Protein AF-A0AAU4VJ64-F1 (afdb_monomer_lite)

Structure (mmCIF, N/CA/C/O backbone):
data_AF-A0AAU4VJ64-F1
#
_entry.id   AF-A0AAU4VJ64-F1
#
loop_
_atom_site.group_PDB
_atom_site.id
_atom_site.type_symbol
_atom_site.label_atom_id
_atom_site.label_alt_id
_atom_site.label_comp_id
_atom_site.label_asym_id
_atom_site.label_entity_id
_atom_site.label_seq_id
_atom_site.pdbx_PDB_ins_code
_atom_site.Cartn_x
_atom_site.Cartn_y
_atom_site.Cartn_z
_atom_site.occupancy
_atom_site.B_iso_or_equiv
_atom_site.auth_seq_id
_atom_site.auth_comp_id
_atom_site.auth_asym_id
_atom_site.auth_atom_id
_atom_site.pdbx_PDB_model_num
ATOM 1 N N . MET A 1 1 ? 15.189 -5.571 -1.494 1.00 58.69 1 MET A N 1
ATOM 2 C CA . MET A 1 1 ? 14.536 -6.072 -2.724 1.00 58.69 1 MET A CA 1
ATOM 3 C C . MET A 1 1 ? 13.138 -5.471 -2.783 1.00 58.69 1 MET A C 1
ATOM 5 O O . MET A 1 1 ? 12.610 -5.212 -1.705 1.00 58.69 1 MET A O 1
ATOM 9 N N . PRO A 1 2 ? 12.575 -5.176 -3.969 1.00 69.19 2 PRO A N 1
ATOM 10 C CA . PRO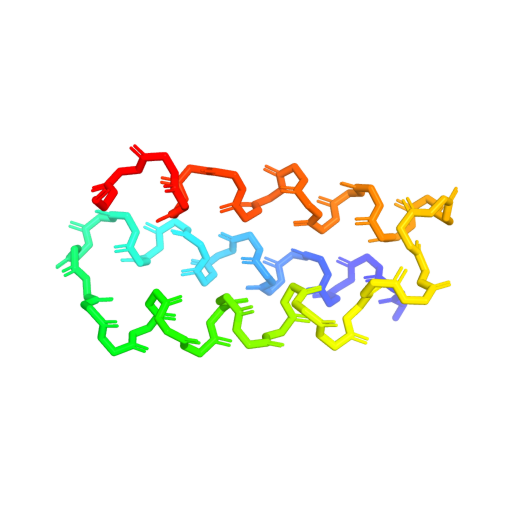 A 1 2 ? 11.244 -4.558 -4.106 1.00 69.19 2 PRO A CA 1
ATOM 11 C C . PRO A 1 2 ? 10.156 -5.278 -3.290 1.00 69.19 2 PRO A C 1
ATOM 13 O O . PRO A 1 2 ? 9.295 -4.624 -2.709 1.00 69.19 2 PRO A O 1
ATOM 16 N N . ASP A 1 3 ? 10.290 -6.591 -3.129 1.00 79.94 3 ASP A N 1
ATOM 17 C CA . ASP A 1 3 ? 9.396 -7.459 -2.358 1.00 79.94 3 ASP A CA 1
ATOM 18 C C . ASP A 1 3 ? 9.199 -6.988 -0.907 1.00 79.94 3 ASP A C 1
ATOM 20 O O . ASP A 1 3 ? 8.078 -6.938 -0.412 1.00 79.94 3 ASP A O 1
ATOM 24 N N . GLN A 1 4 ? 10.262 -6.525 -0.242 1.00 86.81 4 GLN A N 1
ATOM 25 C CA . GLN A 1 4 ? 10.182 -6.080 1.153 1.00 86.81 4 GLN A CA 1
ATOM 26 C C . GLN A 1 4 ? 9.413 -4.759 1.303 1.00 86.81 4 GLN A C 1
ATOM 28 O O . GLN A 1 4 ? 8.769 -4.516 2.320 1.00 86.81 4 GLN A O 1
ATOM 33 N N . ALA A 1 5 ? 9.453 -3.896 0.284 1.00 87.12 5 ALA A N 1
ATOM 34 C CA . ALA A 1 5 ? 8.656 -2.673 0.281 1.00 87.12 5 ALA A CA 1
ATOM 35 C C . ALA A 1 5 ? 7.162 -2.988 0.097 1.00 87.12 5 ALA A C 1
ATOM 37 O O . ALA A 1 5 ? 6.321 -2.351 0.731 1.00 87.12 5 ALA A O 1
ATOM 38 N N . LEU A 1 6 ? 6.836 -3.998 -0.718 1.00 89.94 6 LEU A N 1
ATOM 39 C CA . LEU A 1 6 ? 5.464 -4.476 -0.896 1.00 89.94 6 LEU A CA 1
ATOM 40 C C . LEU A 1 6 ? 4.929 -5.157 0.372 1.00 89.94 6 LEU A C 1
ATOM 42 O O . LEU A 1 6 ? 3.788 -4.911 0.752 1.00 89.94 6 LEU A O 1
ATOM 46 N N . GLU A 1 7 ? 5.750 -5.938 1.077 1.00 93.00 7 GLU A N 1
ATOM 47 C CA . GLU A 1 7 ? 5.380 -6.525 2.374 1.00 93.00 7 GLU A CA 1
ATOM 48 C C . GLU A 1 7 ? 5.0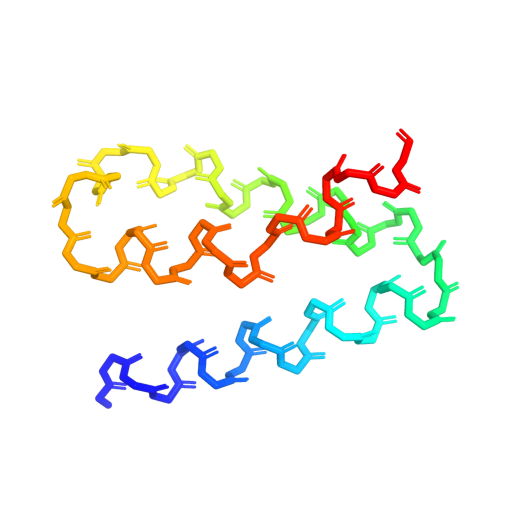39 -5.454 3.418 1.00 93.00 7 GLU A C 1
ATOM 50 O O . GLU A 1 7 ? 4.013 -5.545 4.095 1.00 93.00 7 GLU A O 1
ATOM 55 N N . ILE A 1 8 ? 5.855 -4.399 3.508 1.00 92.25 8 ILE A N 1
ATOM 56 C CA . ILE A 1 8 ? 5.584 -3.257 4.392 1.00 92.25 8 ILE A CA 1
ATOM 57 C C . ILE A 1 8 ? 4.285 -2.552 3.979 1.00 92.25 8 ILE A C 1
ATOM 59 O O . ILE A 1 8 ? 3.468 -2.217 4.837 1.00 92.25 8 ILE A O 1
ATOM 63 N N . GLY A 1 9 ? 4.071 -2.352 2.675 1.00 91.25 9 GLY A N 1
ATOM 64 C CA . GLY A 1 9 ? 2.839 -1.770 2.141 1.00 91.25 9 GLY A CA 1
ATOM 65 C C . GLY A 1 9 ? 1.595 -2.581 2.510 1.00 91.25 9 GLY A C 1
ATOM 66 O O . GLY A 1 9 ? 0.592 -2.002 2.925 1.00 91.25 9 GLY A O 1
ATOM 67 N N . ARG A 1 10 ? 1.679 -3.915 2.435 1.00 94.06 10 ARG A N 1
ATOM 68 C CA . ARG A 1 10 ? 0.595 -4.830 2.817 1.00 94.06 10 ARG A CA 1
ATOM 69 C C . ARG A 1 10 ? 0.247 -4.708 4.293 1.00 94.06 10 ARG A C 1
ATOM 71 O O . ARG A 1 10 ? -0.915 -4.482 4.618 1.00 94.06 10 ARG A O 1
ATOM 78 N N . ALA A 1 11 ? 1.246 -4.773 5.169 1.00 94.88 11 ALA A N 1
ATOM 79 C CA . ALA A 1 11 ? 1.025 -4.618 6.604 1.00 94.88 11 ALA A CA 1
ATOM 80 C C . ALA A 1 11 ? 0.394 -3.252 6.937 1.00 94.88 11 ALA A C 1
ATOM 82 O O . ALA A 1 11 ? -0.529 -3.165 7.745 1.00 94.88 11 ALA A O 1
ATOM 83 N N . ALA A 1 12 ? 0.843 -2.176 6.284 1.00 93.44 12 ALA A N 1
ATOM 84 C CA . ALA A 1 12 ? 0.268 -0.848 6.483 1.00 93.44 12 ALA A CA 1
ATOM 85 C C . ALA A 1 12 ? -1.200 -0.760 6.024 1.00 93.44 12 ALA A C 1
ATOM 87 O O . ALA A 1 12 ? -2.015 -0.144 6.716 1.00 93.44 12 ALA A O 1
ATOM 88 N N . ALA A 1 13 ? -1.543 -1.375 4.887 1.00 93.75 13 ALA A N 1
ATOM 89 C CA . ALA A 1 13 ? -2.912 -1.433 4.379 1.00 93.75 13 ALA A CA 1
ATOM 90 C C . ALA A 1 13 ? -3.839 -2.216 5.322 1.00 93.75 13 ALA A C 1
ATOM 92 O O . ALA A 1 13 ? -4.919 -1.730 5.657 1.00 93.75 13 ALA A O 1
ATOM 93 N N . GLU A 1 14 ? -3.392 -3.371 5.821 1.00 94.56 14 GLU A N 1
ATOM 94 C CA . GLU A 1 14 ? -4.138 -4.183 6.792 1.00 94.56 14 GLU A CA 1
ATOM 95 C C . GLU A 1 14 ? -4.437 -3.396 8.073 1.00 94.56 14 GLU A C 1
ATOM 97 O O . GLU A 1 14 ? -5.596 -3.302 8.482 1.00 94.56 14 GLU A O 1
ATOM 102 N N . ILE A 1 15 ? -3.430 -2.732 8.653 1.00 92.94 15 ILE A N 1
ATOM 103 C CA . ILE A 1 15 ? -3.627 -1.914 9.858 1.00 92.94 15 ILE A CA 1
ATOM 104 C C . ILE A 1 15 ? -4.577 -0.743 9.564 1.00 92.94 15 ILE A C 1
ATOM 106 O O . ILE A 1 15 ? -5.412 -0.397 10.402 1.00 92.94 15 ILE A O 1
ATOM 110 N N . ALA A 1 16 ? -4.482 -0.107 8.391 1.00 93.19 16 ALA A N 1
ATOM 111 C CA . ALA A 1 16 ? -5.367 0.999 8.023 1.00 93.19 16 ALA A CA 1
ATOM 112 C C . ALA A 1 16 ? -6.839 0.558 7.955 1.00 93.19 16 ALA A C 1
ATOM 114 O O . ALA A 1 16 ? -7.703 1.277 8.464 1.00 93.19 16 ALA A O 1
ATOM 115 N N . VAL A 1 17 ? -7.110 -0.626 7.397 1.00 92.94 17 VAL A N 1
ATOM 116 C CA . VAL A 1 17 ? -8.452 -1.227 7.343 1.00 92.94 17 VAL A CA 1
ATOM 117 C C . VAL A 1 17 ? -8.940 -1.617 8.739 1.00 92.94 17 VAL A C 1
ATOM 119 O O . VAL A 1 17 ? -10.044 -1.234 9.129 1.00 92.94 17 VAL A O 1
ATOM 122 N N . GLU A 1 18 ? -8.118 -2.328 9.514 1.00 95.38 18 GLU A N 1
ATOM 123 C CA . GLU A 1 18 ? -8.478 -2.815 10.851 1.00 95.38 18 GLU A CA 1
ATOM 124 C C . GLU A 1 18 ? -8.803 -1.661 11.808 1.00 95.38 18 GLU A C 1
ATOM 126 O O . GLU A 1 18 ? -9.803 -1.685 12.527 1.00 95.38 18 GLU A O 1
ATOM 131 N N . THR A 1 19 ? -7.982 -0.610 11.784 1.00 94.12 19 THR A N 1
ATOM 132 C CA . THR A 1 19 ? -8.117 0.538 12.692 1.00 94.12 19 THR A CA 1
ATOM 133 C C . THR A 1 19 ? -9.051 1.626 12.170 1.00 94.12 19 THR A C 1
ATOM 135 O O . THR A 1 19 ? -9.384 2.549 12.916 1.00 94.12 19 THR A O 1
ATOM 138 N N . ARG A 1 20 ? -9.450 1.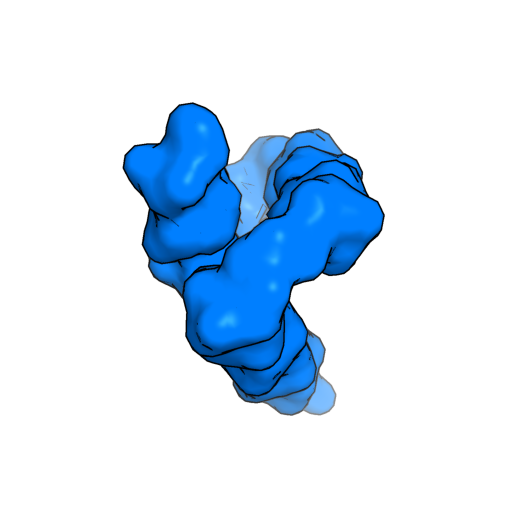564 10.891 1.00 91.44 20 ARG A N 1
ATOM 139 C CA . ARG A 1 20 ? -10.173 2.633 10.175 1.00 91.44 20 ARG A CA 1
ATOM 140 C C . ARG A 1 20 ? -9.497 4.002 10.315 1.00 91.44 20 ARG A C 1
ATOM 142 O O . ARG A 1 20 ? -10.148 5.042 10.449 1.00 91.44 20 ARG A O 1
ATOM 149 N N . SER A 1 21 ? -8.165 4.012 10.321 1.00 91.50 21 SE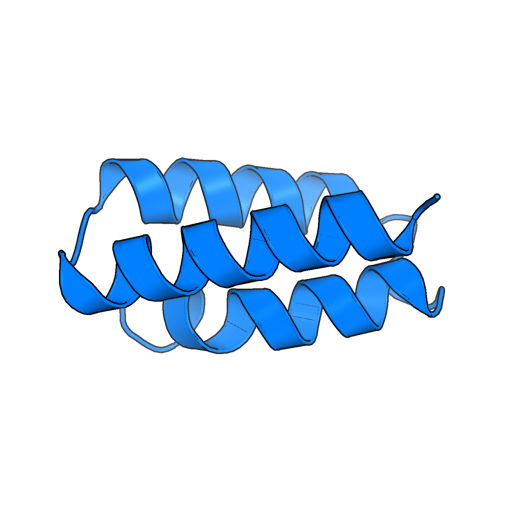R A N 1
ATOM 150 C CA . SER A 1 21 ? -7.383 5.232 10.515 1.00 91.50 21 SER A CA 1
ATOM 151 C C . SER A 1 21 ? -7.434 6.128 9.277 1.00 91.50 21 SER A C 1
ATOM 153 O O . SER A 1 21 ? -6.726 5.911 8.293 1.00 91.50 21 SER A O 1
ATOM 155 N N . VAL A 1 22 ? -8.212 7.212 9.359 1.00 90.88 22 VAL A N 1
ATOM 156 C CA . VAL A 1 22 ? -8.348 8.212 8.282 1.00 90.88 22 VAL A CA 1
ATOM 157 C C . VAL A 1 22 ? -7.004 8.835 7.901 1.00 90.88 22 VAL A C 1
ATOM 159 O O . VAL A 1 22 ? -6.745 9.102 6.727 1.00 90.88 22 VAL A O 1
ATOM 162 N N . ARG A 1 23 ? -6.124 9.078 8.882 1.00 92.00 23 ARG A N 1
ATOM 163 C CA . ARG A 1 23 ? -4.786 9.619 8.612 1.00 92.00 23 ARG A CA 1
ATOM 164 C C . ARG A 1 23 ? -3.985 8.652 7.746 1.00 92.00 23 ARG A C 1
ATOM 166 O O . ARG A 1 23 ? -3.393 9.074 6.758 1.00 92.00 23 ARG A O 1
ATOM 173 N N . MET A 1 24 ? -3.977 7.376 8.117 1.00 91.81 24 MET A N 1
ATOM 174 C CA . MET A 1 24 ? -3.158 6.380 7.438 1.00 91.81 24 MET A CA 1
ATOM 175 C C . MET A 1 24 ? -3.687 6.095 6.033 1.00 91.81 24 MET A C 1
ATOM 177 O O . MET A 1 24 ? -2.906 6.059 5.087 1.00 91.81 24 MET A O 1
ATOM 181 N N . ALA A 1 25 ? -5.012 6.056 5.866 1.00 91.25 25 ALA A N 1
ATOM 182 C CA . ALA A 1 25 ? -5.641 5.986 4.551 1.00 91.25 25 ALA A CA 1
ATOM 183 C C . ALA A 1 25 ? -5.209 7.142 3.625 1.00 91.25 25 ALA A C 1
ATOM 185 O O . ALA A 1 25 ? -4.928 6.928 2.448 1.00 91.25 25 ALA A O 1
ATOM 186 N N . ARG A 1 26 ? -5.076 8.371 4.149 1.00 92.44 26 ARG A N 1
ATOM 187 C CA . ARG A 1 26 ? -4.593 9.526 3.364 1.00 92.44 26 ARG A CA 1
ATOM 188 C C . ARG A 1 26 ? -3.125 9.413 2.963 1.00 92.44 26 ARG A C 1
ATOM 190 O O . ARG A 1 26 ? -2.778 9.786 1.840 1.00 92.44 26 ARG A O 1
ATOM 197 N N . GLU A 1 27 ? -2.266 8.944 3.864 1.00 94.06 27 GLU A N 1
ATOM 198 C CA . GLU A 1 27 ? -0.845 8.734 3.562 1.00 94.06 27 GLU A CA 1
ATOM 199 C C . GLU A 1 27 ? -0.683 7.649 2.480 1.00 94.06 27 GLU A C 1
ATOM 201 O O . GLU A 1 27 ? 0.016 7.871 1.490 1.00 94.06 27 GLU A O 1
ATOM 206 N N . LEU A 1 28 ? -1.428 6.544 2.583 1.00 93.25 28 LEU A N 1
ATOM 207 C CA . LEU A 1 28 ? -1.428 5.466 1.588 1.00 93.25 28 LEU A CA 1
ATOM 208 C C . LEU A 1 28 ? -1.997 5.902 0.227 1.00 93.25 28 LEU A C 1
ATOM 210 O O . LEU A 1 28 ? -1.391 5.625 -0.805 1.00 93.25 28 LEU A O 1
ATOM 214 N N . ALA A 1 29 ? -3.081 6.679 0.199 1.00 91.88 29 ALA A N 1
ATOM 215 C CA . ALA A 1 29 ? -3.598 7.254 -1.047 1.00 91.88 29 ALA A CA 1
ATOM 216 C C . ALA A 1 29 ? -2.612 8.249 -1.693 1.00 91.88 29 ALA A C 1
ATOM 218 O O . ALA A 1 29 ? -2.581 8.424 -2.912 1.00 91.88 29 ALA A O 1
ATOM 219 N N . THR A 1 30 ? -1.788 8.928 -0.889 1.00 93.69 30 THR A N 1
ATOM 220 C CA . THR A 1 30 ? -0.720 9.798 -1.407 1.00 93.69 30 THR A CA 1
ATOM 221 C C . THR A 1 30 ? 0.389 8.970 -2.054 1.00 93.69 30 THR A C 1
ATOM 223 O O . THR A 1 30 ? 0.851 9.323 -3.141 1.00 93.69 30 THR A O 1
ATOM 226 N N . LEU A 1 31 ? 0.768 7.850 -1.432 1.00 91.94 31 LEU A N 1
ATOM 227 C CA . LEU A 1 31 ? 1.725 6.895 -1.989 1.00 91.94 31 LEU A CA 1
ATOM 228 C C . LEU A 1 31 ? 1.235 6.313 -3.324 1.00 91.94 31 LEU A C 1
ATOM 230 O O . LEU A 1 31 ? 1.966 6.361 -4.312 1.00 91.94 31 LEU A O 1
ATOM 234 N N . GLU A 1 32 ? -0.013 5.845 -3.385 1.00 91.06 32 GLU A N 1
ATOM 235 C CA . GLU A 1 32 ? -0.638 5.334 -4.613 1.00 91.06 32 GLU A CA 1
ATOM 236 C C . GLU A 1 32 ? -0.552 6.360 -5.758 1.00 91.06 32 GLU A C 1
ATOM 238 O O . GLU A 1 32 ? -0.114 6.061 -6.872 1.00 91.06 32 GLU A O 1
ATOM 243 N N . ARG A 1 33 ? -0.879 7.628 -5.472 1.00 93.06 33 ARG A N 1
ATOM 244 C CA . ARG A 1 33 ? -0.812 8.710 -6.467 1.00 93.06 33 ARG A CA 1
ATOM 245 C C . ARG A 1 33 ? 0.603 9.009 -6.941 1.00 93.06 33 ARG A C 1
ATOM 247 O O . ARG A 1 33 ? 0.769 9.354 -8.116 1.00 93.06 33 ARG A O 1
ATOM 254 N N . ALA A 1 34 ? 1.589 8.919 -6.049 1.00 93.12 34 ALA A N 1
ATOM 255 C CA . ALA A 1 34 ? 3.000 9.095 -6.383 1.00 93.12 34 ALA A CA 1
ATOM 256 C C . ALA A 1 34 ? 3.512 7.960 -7.281 1.00 93.12 34 ALA A C 1
ATOM 258 O O . ALA A 1 34 ? 4.379 8.185 -8.123 1.00 93.12 34 ALA A O 1
ATOM 259 N N . MET A 1 35 ? 2.921 6.771 -7.155 1.00 91.25 35 MET A N 1
ATOM 260 C CA . MET A 1 35 ? 3.263 5.584 -7.935 1.00 91.25 35 MET A CA 1
ATOM 261 C C . MET A 1 35 ? 2.556 5.498 -9.293 1.00 91.25 35 MET A C 1
ATOM 263 O O . MET A 1 35 ? 2.915 4.643 -10.098 1.00 91.25 35 MET A O 1
ATOM 267 N N . ARG A 1 36 ? 1.642 6.423 -9.625 1.00 91.56 36 ARG A N 1
ATOM 268 C CA . ARG A 1 36 ? 0.968 6.479 -10.943 1.00 91.56 36 ARG A CA 1
ATOM 269 C C . ARG A 1 36 ? 1.890 6.364 -12.167 1.00 91.56 36 ARG A C 1
ATOM 271 O O . ARG A 1 36 ? 1.493 5.678 -13.108 1.00 91.56 36 ARG A O 1
ATOM 278 N N . PRO A 1 37 ? 3.101 6.963 -12.205 1.00 95.69 37 PRO A N 1
ATOM 279 C CA . PRO A 1 37 ? 4.014 6.784 -13.339 1.00 95.69 37 PRO A CA 1
ATOM 280 C C . PRO A 1 37 ? 4.417 5.321 -13.588 1.00 95.69 37 PRO A C 1
ATOM 282 O O . PRO A 1 37 ? 4.846 4.988 -14.686 1.00 95.69 37 PRO A O 1
ATOM 285 N N . TRP A 1 38 ? 4.256 4.454 -12.586 1.00 92.69 38 TRP A N 1
ATOM 286 C CA . TRP A 1 38 ? 4.617 3.040 -12.603 1.00 92.69 38 TRP A CA 1
ATOM 287 C C . TRP A 1 38 ? 3.398 2.116 -12.611 1.00 92.69 38 TRP A C 1
ATOM 289 O O . TRP A 1 38 ? 3.573 0.920 -12.415 1.00 92.69 38 TRP A O 1
ATOM 299 N N . HIS A 1 39 ? 2.179 2.626 -12.824 1.00 90.38 39 HIS A N 1
ATOM 300 C CA . HIS A 1 39 ? 0.959 1.812 -12.710 1.00 90.38 39 HIS A CA 1
ATOM 301 C C . HIS A 1 39 ? 0.948 0.588 -13.643 1.00 90.38 39 HIS A C 1
ATOM 303 O O . HIS A 1 39 ? 0.399 -0.448 -13.289 1.00 90.38 39 HIS A O 1
ATOM 309 N N . ASP A 1 40 ? 1.611 0.678 -14.800 1.00 91.00 40 ASP A N 1
ATOM 310 C CA . ASP A 1 40 ? 1.758 -0.440 -15.735 1.00 91.00 40 ASP A CA 1
ATOM 311 C C . ASP A 1 40 ? 2.911 -1.391 -15.380 1.00 91.00 40 ASP A C 1
ATOM 313 O O . ASP A 1 40 ? 2.958 -2.518 -15.883 1.00 91.00 40 ASP A O 1
ATOM 317 N N . ALA A 1 41 ? 3.845 -0.977 -14.521 1.00 93.12 41 ALA A N 1
ATOM 318 C CA . ALA A 1 41 ? 4.930 -1.831 -14.051 1.00 93.12 41 ALA A CA 1
ATOM 319 C C . ALA A 1 41 ? 4.405 -2.842 -13.014 1.00 93.12 41 ALA A C 1
ATOM 321 O O . ALA A 1 41 ? 3.511 -2.491 -12.244 1.00 93.12 41 ALA A O 1
ATOM 322 N N . PRO 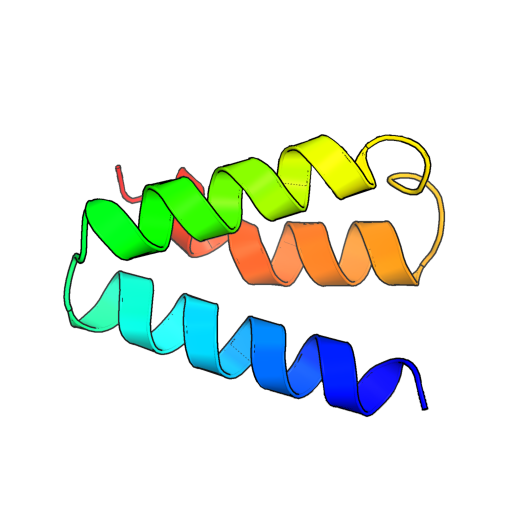A 1 42 ? 4.977 -4.063 -12.926 1.00 92.75 42 PRO A N 1
ATOM 323 C CA . PRO A 1 42 ? 4.531 -5.079 -11.967 1.00 92.75 42 PRO A CA 1
ATOM 324 C C . PRO A 1 42 ? 4.402 -4.539 -10.536 1.00 92.75 42 PRO A C 1
ATOM 326 O O . PRO A 1 42 ? 3.332 -4.599 -9.951 1.00 92.75 42 PRO A O 1
ATOM 329 N N . VAL A 1 43 ? 5.434 -3.843 -10.048 1.00 90.62 43 VAL A N 1
ATOM 330 C CA . VAL A 1 43 ? 5.445 -3.230 -8.708 1.00 90.62 43 VAL A CA 1
ATOM 331 C C . VAL A 1 43 ? 4.330 -2.199 -8.484 1.00 90.62 43 VAL A C 1
ATOM 333 O O . VAL A 1 43 ? 3.855 -2.042 -7.363 1.00 90.62 43 VAL A O 1
ATOM 336 N N . GLY A 1 44 ? 3.912 -1.473 -9.526 1.00 92.69 44 GLY A N 1
ATOM 337 C CA . GLY A 1 44 ? 2.832 -0.493 -9.421 1.00 92.69 44 GLY A CA 1
ATOM 338 C C . GLY A 1 44 ? 1.458 -1.151 -9.371 1.00 92.69 44 GLY A C 1
ATOM 339 O O . GLY A 1 44 ? 0.603 -0.687 -8.621 1.00 92.69 44 GLY A O 1
ATOM 340 N N . ARG A 1 45 ? 1.269 -2.254 -10.106 1.00 93.56 45 ARG A N 1
ATOM 341 C CA . ARG A 1 45 ? 0.048 -3.069 -10.032 1.00 93.56 45 ARG A CA 1
ATOM 342 C C . ARG A 1 45 ? -0.067 -3.770 -8.686 1.00 93.56 45 ARG A C 1
ATOM 344 O O . ARG A 1 45 ? -1.096 -3.631 -8.038 1.00 93.56 45 ARG A O 1
ATOM 351 N N . ASP A 1 46 ? 1.007 -4.416 -8.234 1.00 94.06 46 ASP A N 1
ATOM 352 C CA . ASP A 1 46 ? 1.042 -5.112 -6.944 1.00 94.06 46 ASP A CA 1
ATOM 353 C C . ASP A 1 46 ? 0.714 -4.149 -5.796 1.00 94.06 46 ASP A C 1
ATOM 355 O O . ASP A 1 46 ? -0.060 -4.467 -4.895 1.00 94.06 46 ASP A O 1
ATOM 359 N N . LEU A 1 47 ? 1.265 -2.931 -5.843 1.00 93.19 47 LEU A N 1
ATOM 360 C CA . LEU A 1 47 ? 0.951 -1.903 -4.860 1.00 93.19 47 LEU A CA 1
ATOM 361 C C . LEU A 1 47 ? -0.506 -1.428 -4.955 1.00 93.19 47 LEU A C 1
ATOM 363 O O . LEU A 1 47 ? -1.140 -1.247 -3.920 1.00 93.19 47 LEU A O 1
ATOM 367 N N . ALA A 1 48 ? -1.045 -1.223 -6.158 1.00 93.19 48 ALA A N 1
ATOM 368 C CA . ALA A 1 48 ? -2.443 -0.828 -6.329 1.00 93.19 48 ALA A CA 1
ATOM 369 C C . ALA A 1 48 ? -3.402 -1.891 -5.763 1.00 93.19 48 ALA A C 1
ATOM 371 O O . ALA A 1 48 ? -4.338 -1.551 -5.043 1.00 93.19 48 ALA A O 1
ATOM 372 N N . GLU A 1 49 ? -3.124 -3.175 -6.001 1.00 93.94 49 GLU A N 1
ATOM 373 C CA . GLU A 1 49 ? -3.889 -4.288 -5.425 1.00 93.94 49 GLU A CA 1
ATOM 374 C C . GLU A 1 49 ? -3.807 -4.316 -3.894 1.00 93.94 49 GLU A C 1
ATOM 376 O O . GLU A 1 49 ? -4.815 -4.523 -3.220 1.00 93.94 49 GLU A O 1
ATOM 381 N N . ILE A 1 50 ? -2.624 -4.057 -3.328 1.00 95.19 50 ILE A N 1
ATOM 382 C CA . ILE A 1 50 ? -2.429 -3.968 -1.876 1.00 95.19 50 ILE A CA 1
ATOM 383 C C . ILE A 1 50 ? -3.252 -2.825 -1.260 1.00 95.19 50 ILE A C 1
ATOM 385 O O . ILE A 1 50 ? -3.761 -2.968 -0.148 1.00 95.19 50 ILE A O 1
ATOM 389 N N . LEU A 1 51 ? -3.371 -1.690 -1.952 1.00 93.88 51 LEU A N 1
ATOM 390 C CA . LEU A 1 51 ? -4.027 -0.491 -1.427 1.00 93.88 51 LEU A CA 1
ATOM 391 C C . LEU A 1 51 ? -5.536 -0.429 -1.710 1.00 93.88 51 LEU A C 1
ATOM 393 O O . LEU A 1 51 ? -6.228 0.326 -1.025 1.00 93.88 51 LEU A O 1
ATOM 397 N N . ALA A 1 52 ? -6.061 -1.235 -2.639 1.00 92.56 52 ALA A N 1
ATOM 398 C CA . ALA A 1 52 ? -7.482 -1.258 -3.002 1.00 92.56 52 ALA A CA 1
ATOM 399 C C . ALA A 1 52 ? -8.454 -1.370 -1.800 1.00 92.56 52 ALA A C 1
ATOM 401 O O . ALA A 1 52 ? -9.405 -0.591 -1.728 1.00 92.56 52 ALA A O 1
ATOM 402 N N . PRO A 1 53 ? -8.213 -2.219 -0.777 1.00 91.25 53 PRO A N 1
ATOM 403 C CA . PRO A 1 53 ? -9.115 -2.317 0.376 1.00 91.25 53 PRO A CA 1
ATOM 404 C C . PRO A 1 53 ? -9.205 -1.030 1.213 1.00 91.25 53 PRO A C 1
ATOM 406 O O . PRO A 1 53 ? -10.201 -0.788 1.894 1.00 91.25 53 PRO A O 1
ATOM 409 N N . VAL A 1 54 ? -8.161 -0.195 1.179 1.00 88.12 54 VAL A N 1
ATOM 410 C CA . VAL A 1 54 ? -8.106 1.085 1.901 1.00 88.12 54 VAL A CA 1
ATOM 411 C C . VAL A 1 54 ? -8.917 2.156 1.167 1.00 88.12 54 VAL A C 1
ATOM 413 O O . VAL A 1 54 ? -9.493 3.035 1.810 1.00 88.12 54 VAL A O 1
ATOM 416 N N . THR A 1 55 ? -8.966 2.099 -0.167 1.00 77.75 55 THR A N 1
ATOM 417 C CA . THR A 1 55 ? -9.704 3.052 -1.008 1.00 77.75 55 THR A CA 1
ATOM 418 C C . THR A 1 55 ? -11.172 2.674 -1.200 1.00 77.75 55 THR A C 1
ATOM 420 O O . THR A 1 55 ? -11.998 3.574 -1.313 1.00 77.75 55 THR A O 1
ATOM 423 N N . GLU A 1 56 ? -11.519 1.385 -1.174 1.00 75.88 56 GLU A N 1
ATOM 424 C CA . GLU A 1 56 ? -12.907 0.900 -1.260 1.00 75.88 56 GLU A CA 1
ATOM 425 C C . GLU A 1 56 ? -13.697 1.061 0.054 1.00 75.88 56 GLU A C 1
ATOM 427 O O . GLU A 1 56 ? -14.925 1.133 0.034 1.00 75.88 56 GLU A O 1
ATOM 432 N N . GLY A 1 57 ? -13.011 1.114 1.201 1.00 60.41 57 GLY A N 1
ATOM 433 C CA . GLY A 1 57 ? -13.620 1.172 2.537 1.00 60.41 57 GLY A CA 1
ATOM 434 C C . GLY A 1 57 ? -13.879 2.574 3.108 1.00 60.41 57 GLY A C 1
ATOM 435 O O . GLY A 1 57 ? -14.195 2.674 4.297 1.00 60.41 57 GLY A O 1
ATOM 436 N N . ASN A 1 58 ? -13.707 3.636 2.313 1.00 48.62 58 ASN A N 1
ATOM 437 C CA . ASN A 1 58 ? -13.802 5.040 2.742 1.00 48.62 58 ASN A CA 1
ATOM 438 C C . ASN A 1 58 ? -15.024 5.755 2.151 1.00 48.62 58 ASN A C 1
ATOM 440 O O . ASN A 1 58 ? -15.262 5.600 0.933 1.00 48.62 58 ASN A O 1
#

Radius of gyration: 10.71 Å; chains: 1; bounding box: 28×17×28 Å

pLDDT: mean 89.38, std 9.19, range [48.62, 95.69]

Sequence (58 aa):
MPDQALEIGRAAAEIAVETRSVRMARELATLERAMRPWHDAPVGRDLAEILAPVTEGN

Secondary structure (DSSP, 8-state):
-HHHHHH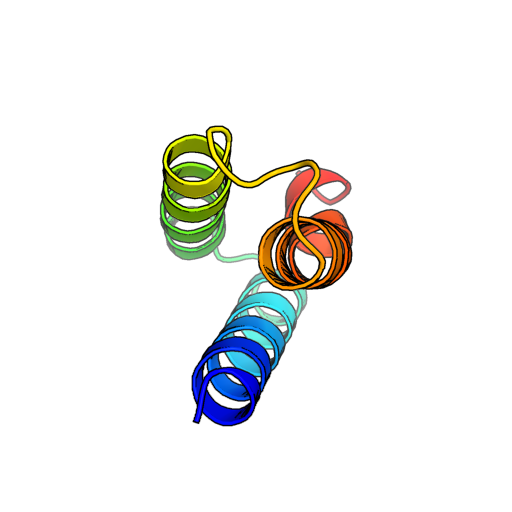HHHHHHHHHHHHT-HHHHHHHHHHHHHHGGGTTSHHHHHHHHHHHHHHHT-

Foldseek 3Di:
DLVVVLVVLLVLLVCCLVVVDPVSLVVLVVVLVVCVVCCVPPSNVSSCVSSVSSVVVD